Protein AF-A0A9P1HAE4-F1 (afdb_monomer)

Sequence (155 aa):
MTRPRGSSGASEESAAGLAEQELGSMYDYLAKIILLGPSGSGKSCLLHRFVKNEWRVLSSQTIGVEFSSKIIKVGTGARRKRIKLQLWDTAGTERFRSVSRSYYRGAAGAILVYDITSHTSFRAIQPFLNDARALASPSSASFLLATSLTSHQKP

Foldseek 3Di:
DDDDDDDDPPPPVVVVVVVVVVVVVQFDEEAEEEEAFAWPLCLVQVVCCVQVVDRDDDPDFDDAKDWDWDWDWDDDDPPTGTYIYIYIYGGRDPVRVVVCLVSLPPHQEYEYTGEPVDPVRVVRSVVVVVSNCVRHDPPGYDYHYDYDDPDPPDD

pLDDT: mean 74.73, std 16.83, range [31.06, 94.0]

Structure (mmCIF, N/CA/C/O backbone):
data_AF-A0A9P1HAE4-F1
#
_entry.id   AF-A0A9P1HAE4-F1
#
loop_
_atom_site.group_PDB
_atom_site.id
_atom_site.type_symbol
_atom_site.label_atom_id
_atom_site.label_alt_id
_atom_site.label_comp_id
_atom_site.label_asym_id
_atom_site.label_entity_id
_atom_site.label_seq_id
_atom_site.pdbx_PDB_ins_code
_atom_site.Cartn_x
_atom_site.Cartn_y
_atom_site.Cartn_z
_atom_site.occupancy
_atom_site.B_iso_or_equiv
_atom_site.auth_seq_id
_atom_site.auth_comp_id
_atom_site.auth_asym_id
_atom_site.auth_atom_id
_atom_site.pdbx_PDB_model_num
ATOM 1 N N . MET A 1 1 ? 36.288 22.234 42.062 1.00 42.22 1 MET A N 1
ATOM 2 C CA . MET A 1 1 ? 34.890 21.936 42.446 1.00 42.22 1 MET A CA 1
ATOM 3 C C . MET A 1 1 ? 33.959 22.805 41.610 1.00 42.22 1 MET A C 1
ATOM 5 O O . MET A 1 1 ? 33.839 23.989 41.888 1.00 42.22 1 MET A O 1
ATOM 9 N N . THR A 1 2 ? 33.342 22.254 40.566 1.00 39.94 2 THR A N 1
ATOM 10 C CA . THR A 1 2 ? 32.363 22.946 39.708 1.00 39.94 2 THR A CA 1
ATOM 11 C C . THR A 1 2 ? 31.104 22.075 39.613 1.00 39.94 2 THR A C 1
ATOM 13 O O . THR A 1 2 ? 31.190 20.889 39.312 1.00 39.94 2 THR A O 1
ATOM 16 N N . ARG A 1 3 ? 29.945 22.645 39.981 1.00 38.06 3 ARG A N 1
ATOM 17 C CA . ARG A 1 3 ? 28.623 21.979 40.046 1.00 38.06 3 ARG A CA 1
ATOM 18 C C . ARG A 1 3 ? 28.144 21.563 38.646 1.00 38.06 3 ARG A C 1
ATOM 20 O O . ARG A 1 3 ? 28.332 22.351 37.718 1.00 38.06 3 ARG A O 1
ATOM 27 N N . PRO A 1 4 ? 27.436 20.431 38.480 1.00 42.53 4 PRO A N 1
ATOM 28 C CA . PRO A 1 4 ? 26.733 20.165 37.236 1.00 42.53 4 PRO A CA 1
ATOM 29 C C . PRO A 1 4 ? 25.439 20.992 37.186 1.00 42.53 4 PRO A C 1
ATOM 31 O O . PRO A 1 4 ? 24.683 21.061 38.157 1.00 42.53 4 PRO A O 1
ATOM 34 N N . ARG A 1 5 ? 25.192 21.641 36.043 1.00 41.72 5 ARG A N 1
ATOM 35 C CA . ARG A 1 5 ? 23.886 22.203 35.683 1.00 41.72 5 ARG A CA 1
ATOM 36 C C . ARG A 1 5 ? 23.003 21.055 35.196 1.00 41.72 5 ARG A C 1
ATOM 38 O O . ARG A 1 5 ? 23.308 20.449 34.177 1.00 41.72 5 ARG A O 1
ATOM 45 N N . GLY A 1 6 ? 21.923 20.770 35.917 1.00 50.50 6 GLY A N 1
ATOM 46 C CA . GLY A 1 6 ? 20.805 20.004 35.377 1.00 50.50 6 GLY A CA 1
ATOM 47 C C . GLY A 1 6 ? 19.951 20.918 34.502 1.00 50.50 6 GLY A C 1
ATOM 48 O O . GLY A 1 6 ? 19.508 21.965 34.969 1.00 50.50 6 GLY A O 1
ATOM 49 N N . SER A 1 7 ? 19.733 20.539 33.246 1.00 50.59 7 SER A N 1
ATOM 50 C CA . SER A 1 7 ? 18.758 21.180 32.362 1.00 50.59 7 SER A CA 1
ATOM 51 C C . SER A 1 7 ? 17.680 20.167 31.986 1.00 50.59 7 SER A C 1
ATOM 53 O O . SER A 1 7 ? 17.888 19.309 31.135 1.00 50.59 7 SER A O 1
ATOM 55 N N . SER A 1 8 ? 16.563 20.257 32.710 1.00 46.72 8 SER A N 1
ATOM 56 C CA . SER A 1 8 ? 15.182 20.172 32.211 1.00 46.72 8 SER A CA 1
ATOM 57 C C . SER A 1 8 ? 14.944 19.374 30.915 1.00 46.72 8 SER A C 1
ATOM 59 O O . SER A 1 8 ? 14.879 19.959 29.839 1.00 46.72 8 SER A O 1
ATOM 61 N N . GLY A 1 9 ? 14.717 18.063 31.040 1.00 45.91 9 GLY A N 1
ATOM 62 C CA . GLY A 1 9 ? 14.135 17.216 29.982 1.00 45.91 9 GLY A CA 1
ATOM 63 C C . GLY A 1 9 ? 12.611 17.025 30.087 1.00 45.91 9 GLY A C 1
ATOM 64 O O . GLY A 1 9 ? 12.026 16.292 29.304 1.00 45.91 9 GLY A O 1
ATOM 65 N N . ALA A 1 10 ? 11.942 17.669 31.050 1.00 47.81 10 ALA A N 1
ATOM 66 C CA . ALA A 1 10 ? 10.548 17.362 31.403 1.00 47.81 10 ALA A CA 1
ATOM 67 C C . ALA A 1 10 ? 9.478 17.956 30.454 1.00 47.81 10 ALA A C 1
ATOM 69 O O . ALA A 1 10 ? 8.295 17.636 30.570 1.00 47.81 10 ALA A O 1
ATOM 70 N N . SER A 1 11 ? 9.861 18.828 29.518 1.00 47.34 11 SER A N 1
ATOM 71 C CA . SER A 1 11 ? 8.921 19.517 28.619 1.00 47.34 11 SER A CA 1
ATOM 72 C C . SER A 1 11 ? 8.693 18.812 27.277 1.00 47.34 11 SER A C 1
ATOM 74 O O . SER A 1 11 ? 7.665 19.050 26.650 1.00 47.34 11 SER A O 1
ATOM 76 N N . GLU A 1 12 ? 9.596 17.926 26.842 1.00 47.19 12 GLU A N 1
ATOM 77 C CA . GLU A 1 12 ? 9.468 17.217 25.555 1.00 47.19 12 GLU A CA 1
ATOM 78 C C . GLU A 1 12 ? 8.618 15.939 25.665 1.00 47.19 12 GLU A C 1
ATOM 80 O O . GLU A 1 12 ? 7.800 15.670 24.785 1.00 47.19 12 GLU A O 1
ATOM 85 N N . GLU A 1 13 ? 8.700 15.206 26.784 1.00 45.28 13 GLU A N 1
ATOM 86 C CA . GLU A 1 13 ? 7.863 14.014 27.029 1.00 45.28 13 GLU A CA 1
ATOM 87 C C . GLU A 1 13 ? 6.372 14.356 27.190 1.00 45.28 13 GLU A C 1
ATOM 89 O O . GLU A 1 13 ? 5.500 13.597 26.766 1.00 45.28 13 GLU A O 1
ATOM 94 N N . SER A 1 14 ? 6.061 15.538 27.731 1.00 47.41 14 SER A N 1
ATOM 95 C CA . SER A 1 14 ? 4.677 15.980 27.955 1.00 47.41 14 SER A CA 1
ATOM 96 C C . SER A 1 14 ? 3.948 16.331 26.648 1.00 47.41 14 SER A C 1
ATOM 98 O O . SER A 1 14 ? 2.746 16.098 26.523 1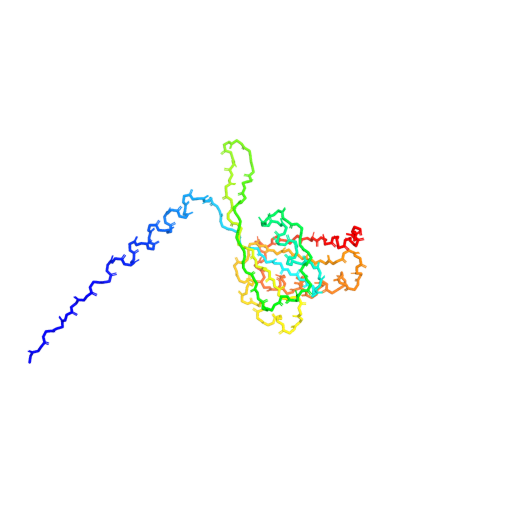.00 47.41 14 SER A O 1
ATOM 100 N N . ALA A 1 15 ? 4.667 16.853 25.648 1.00 51.41 15 ALA A N 1
ATOM 101 C CA . ALA A 1 15 ? 4.103 17.177 24.337 1.00 51.41 15 ALA A CA 1
ATOM 102 C C . ALA A 1 15 ? 3.843 15.919 23.491 1.00 51.41 15 ALA A C 1
ATOM 104 O O . ALA A 1 15 ? 2.832 15.847 22.791 1.00 51.41 15 ALA A O 1
ATOM 105 N N . ALA A 1 16 ? 4.719 14.913 23.595 1.00 51.22 16 ALA A N 1
ATOM 106 C CA . ALA A 1 16 ? 4.529 13.615 22.952 1.00 51.22 16 ALA A CA 1
ATOM 107 C C . ALA A 1 16 ? 3.307 12.879 23.526 1.00 51.22 16 ALA A C 1
ATOM 109 O O . ALA A 1 16 ? 2.471 12.399 22.761 1.00 51.22 16 ALA A O 1
ATOM 110 N N . GLY A 1 17 ? 3.142 12.893 24.856 1.00 46.81 17 GLY A N 1
ATOM 111 C CA . GLY A 1 17 ? 1.975 12.316 25.525 1.00 46.81 17 GLY A CA 1
ATOM 112 C C . GLY A 1 17 ? 0.658 12.979 25.114 1.00 46.81 17 GLY A C 1
ATOM 113 O O . GLY A 1 17 ? -0.304 12.281 24.810 1.00 46.81 17 GLY A O 1
ATOM 114 N N . LEU A 1 18 ? 0.616 14.312 25.012 1.00 54.22 18 LEU A N 1
ATOM 115 C CA . LEU A 1 18 ? -0.577 15.042 24.561 1.00 54.22 18 LEU A CA 1
ATOM 116 C C . LEU A 1 18 ? -0.894 14.795 23.079 1.00 54.22 18 LEU A C 1
ATOM 118 O O . LEU A 1 18 ? -2.055 14.593 22.734 1.00 54.22 18 LEU A O 1
ATOM 122 N N . ALA A 1 19 ? 0.117 14.746 22.207 1.00 55.66 19 ALA A N 1
ATOM 123 C CA . ALA A 1 19 ? -0.074 14.461 20.786 1.00 55.66 19 ALA A CA 1
ATOM 124 C C . ALA A 1 19 ? -0.563 13.024 20.541 1.00 55.66 19 ALA A C 1
ATOM 126 O O . ALA A 1 19 ? -1.418 12.802 19.683 1.00 55.66 19 ALA A O 1
ATOM 127 N N . GLU A 1 20 ? -0.064 12.046 21.302 1.00 53.53 20 GLU A N 1
ATOM 128 C CA . GLU A 1 20 ? -0.537 10.658 21.258 1.00 53.53 20 GLU A CA 1
ATOM 129 C C . GLU A 1 20 ? -1.955 10.513 21.830 1.00 53.53 20 GLU A C 1
ATOM 131 O O . GLU A 1 20 ? -2.778 9.790 21.260 1.00 53.53 20 GLU A O 1
ATOM 136 N N . GLN A 1 21 ? -2.271 11.247 22.901 1.00 52.53 21 GLN A N 1
ATOM 137 C CA . GLN A 1 21 ? -3.585 11.252 23.544 1.00 52.53 21 GLN A CA 1
ATOM 138 C C . GLN A 1 21 ? -4.649 11.960 22.679 1.00 52.53 21 GLN A C 1
ATOM 140 O O . GLN A 1 21 ? -5.774 11.466 22.564 1.00 52.53 21 GLN A O 1
ATOM 145 N N . GLU A 1 22 ? -4.291 13.034 21.963 1.00 56.69 22 GLU A N 1
ATOM 146 C CA . GLU A 1 22 ? -5.138 13.644 20.927 1.00 56.69 22 GLU A CA 1
ATOM 147 C C . GLU A 1 22 ? -5.303 12.727 19.704 1.00 56.69 22 GLU A C 1
ATOM 149 O O . GLU A 1 22 ? -6.420 12.584 19.192 1.00 56.69 22 GLU A O 1
ATOM 154 N N . LEU A 1 23 ? -4.245 12.027 19.265 1.00 56.12 23 LEU A N 1
ATOM 155 C CA . LEU A 1 23 ? -4.331 11.047 18.173 1.00 56.12 23 LEU A CA 1
ATOM 156 C C . LEU A 1 23 ? -5.265 9.881 18.520 1.00 56.12 23 LEU A C 1
ATOM 158 O O . LEU A 1 23 ? -6.031 9.448 17.657 1.00 56.12 23 LEU A O 1
ATOM 162 N N . GLY A 1 24 ? -5.223 9.395 19.765 1.00 56.84 24 GLY A N 1
ATOM 163 C CA . GLY A 1 24 ? -6.098 8.334 20.272 1.00 56.84 24 GLY A CA 1
ATOM 164 C C . GLY A 1 24 ? -7.581 8.721 20.282 1.00 56.84 24 GLY A C 1
ATOM 165 O O . GLY A 1 24 ? -8.450 7.865 20.139 1.00 56.84 24 GLY A O 1
ATOM 166 N N . SER A 1 25 ? -7.892 10.020 20.351 1.00 66.50 25 SER A N 1
ATOM 167 C CA . SER A 1 25 ? -9.266 10.530 20.244 1.00 66.50 25 SER A CA 1
ATOM 168 C C . SER A 1 25 ? -9.782 10.621 18.795 1.00 66.50 25 SER A C 1
ATOM 170 O O . SER A 1 25 ? -10.993 10.734 18.557 1.00 66.50 25 SER A O 1
ATOM 172 N N . MET A 1 26 ? -8.889 10.563 17.800 1.00 79.06 26 MET A N 1
ATOM 173 C CA . MET A 1 26 ? -9.209 10.828 16.394 1.00 79.06 26 MET A CA 1
ATOM 174 C C . MET A 1 26 ? -9.675 9.574 15.633 1.00 79.06 26 MET A C 1
ATOM 176 O O . MET A 1 26 ? -10.451 9.690 14.676 1.00 79.06 26 MET A O 1
ATOM 180 N N . TYR A 1 27 ? -9.248 8.380 16.051 1.00 88.25 27 TYR A N 1
ATOM 181 C CA . TYR A 1 27 ? -9.602 7.107 15.417 1.00 88.25 27 TYR A CA 1
ATOM 182 C C . TYR A 1 27 ? -9.720 5.962 16.433 1.00 88.25 27 TYR A C 1
ATOM 184 O O . TYR A 1 27 ? -9.022 5.937 17.434 1.00 88.25 27 TYR A O 1
ATOM 192 N N . ASP A 1 28 ? -10.607 5.006 16.155 1.00 90.69 28 ASP A N 1
ATOM 193 C CA . ASP A 1 28 ? -10.847 3.817 16.982 1.00 90.69 28 ASP A CA 1
ATOM 194 C C . ASP A 1 28 ? -9.841 2.692 16.687 1.00 90.69 28 ASP A C 1
ATOM 196 O O . ASP A 1 28 ? -9.504 1.905 17.566 1.00 90.69 28 ASP A O 1
ATOM 200 N N . TYR A 1 29 ? -9.385 2.590 15.434 1.00 91.12 29 TYR A N 1
ATOM 201 C CA . TYR A 1 29 ? -8.492 1.524 14.979 1.00 91.12 29 TYR A CA 1
ATOM 202 C C . TYR A 1 29 ? -7.384 2.063 14.081 1.00 91.12 29 TYR A C 1
ATOM 204 O O . TYR A 1 29 ? -7.602 2.982 13.287 1.00 91.12 29 TYR A O 1
ATOM 212 N N . LEU A 1 30 ? -6.215 1.432 14.156 1.00 90.75 30 LEU A N 1
ATOM 213 C CA . LEU A 1 30 ? -5.094 1.646 13.249 1.00 90.75 30 LEU A CA 1
ATOM 214 C C . LEU A 1 30 ? -4.912 0.397 12.386 1.00 90.75 30 LEU A C 1
ATOM 216 O O . LEU A 1 30 ? -4.790 -0.705 12.917 1.00 90.75 30 LEU A O 1
ATOM 220 N N . ALA A 1 31 ? -4.874 0.561 11.065 1.00 90.50 31 ALA A N 1
ATOM 221 C CA . ALA A 1 31 ? -4.628 -0.544 10.144 1.00 90.50 31 ALA A CA 1
ATOM 222 C C . ALA A 1 31 ? -3.510 -0.192 9.163 1.00 90.50 31 ALA A C 1
ATOM 224 O O . ALA A 1 31 ? -3.609 0.765 8.392 1.00 90.50 31 ALA A O 1
ATOM 225 N N . LYS A 1 32 ? -2.447 -0.996 9.179 1.00 90.19 32 LYS A N 1
ATOM 226 C CA . LYS A 1 32 ? -1.333 -0.904 8.237 1.00 90.19 32 LYS A CA 1
ATOM 227 C C . LYS A 1 32 ? -1.622 -1.745 6.997 1.00 90.19 32 LYS A C 1
ATOM 229 O O . LYS A 1 32 ? -1.773 -2.959 7.108 1.00 90.19 32 LYS A O 1
ATOM 234 N N . ILE A 1 33 ? -1.670 -1.106 5.835 1.00 90.19 33 ILE A N 1
ATOM 235 C CA . ILE A 1 33 ? -1.951 -1.717 4.535 1.00 90.19 33 ILE A CA 1
ATOM 236 C C . ILE A 1 33 ? -0.781 -1.453 3.590 1.00 90.19 33 ILE A C 1
ATOM 238 O O . ILE A 1 33 ? -0.279 -0.332 3.511 1.00 90.19 33 ILE A O 1
ATOM 242 N N . ILE A 1 34 ? -0.363 -2.478 2.854 1.00 89.25 34 ILE A N 1
ATOM 243 C CA . ILE A 1 34 ? 0.749 -2.388 1.899 1.00 89.25 34 ILE A CA 1
ATOM 244 C C . ILE A 1 34 ? 0.229 -2.620 0.489 1.00 89.25 34 ILE A C 1
ATOM 246 O O . ILE A 1 34 ? -0.549 -3.545 0.266 1.00 89.25 34 ILE A O 1
ATOM 250 N N . LEU A 1 35 ? 0.669 -1.806 -0.465 1.00 89.44 35 LEU A N 1
ATOM 251 C CA . LEU A 1 35 ? 0.389 -1.998 -1.881 1.00 89.44 35 LEU A CA 1
ATOM 252 C C . LEU A 1 35 ? 1.556 -2.745 -2.522 1.00 89.44 35 LEU A C 1
ATOM 254 O O . LEU A 1 35 ? 2.705 -2.319 -2.420 1.00 89.44 35 LEU A O 1
ATOM 258 N N . LEU A 1 36 ? 1.253 -3.848 -3.200 1.00 88.25 36 LEU A N 1
ATOM 259 C CA . LEU A 1 36 ? 2.216 -4.760 -3.809 1.00 88.25 36 LEU A CA 1
ATOM 260 C C . LEU A 1 36 ? 1.863 -5.011 -5.269 1.00 88.25 36 LEU A C 1
ATOM 262 O O . LEU A 1 36 ? 0.696 -5.017 -5.645 1.00 88.25 36 LEU A O 1
ATOM 266 N N . GLY A 1 37 ? 2.873 -5.254 -6.095 1.00 88.62 37 GLY A N 1
ATOM 267 C CA . GLY A 1 37 ? 2.683 -5.619 -7.494 1.00 88.62 37 GLY A CA 1
ATOM 268 C C . GLY A 1 37 ? 3.732 -5.012 -8.421 1.00 88.62 37 GLY A C 1
ATOM 269 O O . GLY A 1 37 ? 4.509 -4.149 -7.996 1.00 88.62 37 GLY A O 1
ATOM 270 N N . PRO A 1 38 ? 3.750 -5.433 -9.695 1.00 88.00 38 PRO A N 1
ATOM 271 C CA . PRO A 1 38 ? 4.791 -5.071 -10.656 1.00 88.00 38 PRO A CA 1
ATOM 272 C C . PRO A 1 38 ? 4.962 -3.561 -10.852 1.00 88.00 38 PRO A C 1
ATOM 274 O O . PRO A 1 38 ? 4.053 -2.770 -10.593 1.00 88.00 38 PRO A O 1
ATOM 277 N N . SER A 1 39 ? 6.132 -3.131 -11.323 1.00 86.50 39 SER A N 1
ATOM 278 C CA . SER A 1 39 ? 6.339 -1.733 -11.718 1.00 86.50 39 SER A CA 1
ATOM 279 C C . SER A 1 39 ? 5.354 -1.346 -12.825 1.00 86.50 39 SER A C 1
ATOM 281 O O . SER A 1 39 ? 5.016 -2.171 -1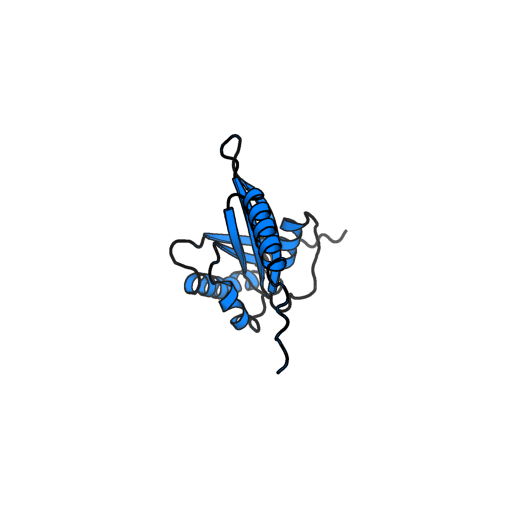3.670 1.00 86.50 39 SER A O 1
ATOM 283 N N . GLY A 1 40 ? 4.848 -0.114 -12.786 1.00 84.62 40 GLY A N 1
ATOM 284 C CA . GLY A 1 40 ? 3.860 0.365 -13.756 1.00 84.62 40 GLY A CA 1
ATOM 285 C C . GLY A 1 40 ? 2.431 -0.162 -13.570 1.00 84.62 40 GLY A C 1
ATOM 286 O O . GLY A 1 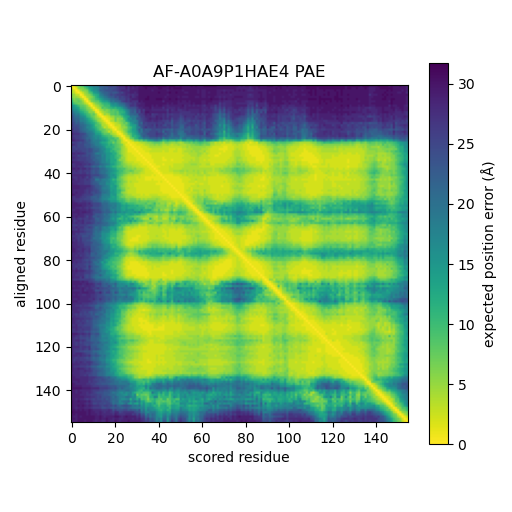40 ? 1.552 0.271 -14.298 1.00 84.62 40 GLY A O 1
ATOM 287 N N . SER A 1 41 ? 2.145 -1.014 -12.574 1.00 87.00 41 SER A N 1
ATOM 288 C CA . SER A 1 41 ? 0.781 -1.534 -12.353 1.00 87.00 41 SER A CA 1
ATOM 289 C C . SER A 1 41 ? -0.241 -0.517 -11.825 1.00 87.00 41 SER A C 1
ATOM 291 O O . SER A 1 41 ? -1.405 -0.859 -11.649 1.00 87.00 41 SER A O 1
ATOM 293 N N . GLY A 1 42 ? 0.182 0.717 -11.529 1.00 87.38 42 GLY A N 1
ATOM 294 C CA . GLY A 1 42 ? -0.706 1.792 -11.077 1.00 87.38 42 GLY A CA 1
ATOM 295 C C . GLY A 1 42 ? -0.921 1.890 -9.562 1.00 87.38 42 GLY A C 1
ATOM 296 O O . GLY A 1 42 ? -1.822 2.606 -9.137 1.00 87.38 42 GLY A O 1
ATOM 297 N N . LYS A 1 43 ? -0.097 1.232 -8.729 1.00 88.94 43 LYS A N 1
ATOM 298 C CA . LYS A 1 43 ? -0.165 1.314 -7.249 1.00 88.94 43 LYS A CA 1
ATOM 299 C C . LYS A 1 43 ? -0.198 2.755 -6.727 1.00 88.94 43 LYS A C 1
ATOM 301 O O . LYS A 1 43 ? -1.123 3.125 -6.008 1.00 88.94 43 LYS A O 1
ATOM 306 N N . SER A 1 44 ? 0.757 3.580 -7.150 1.00 89.12 44 SER A N 1
ATOM 307 C CA . SER A 1 44 ? 0.876 4.980 -6.729 1.00 89.12 44 SER A CA 1
ATOM 308 C C . SER A 1 44 ? -0.307 5.818 -7.207 1.00 89.12 44 SER A C 1
ATOM 310 O O . SER A 1 44 ? -0.848 6.617 -6.449 1.00 89.12 44 SER A O 1
ATOM 312 N N . CYS A 1 45 ? -0.779 5.592 -8.439 1.00 87.75 45 CYS A N 1
ATOM 313 C CA . CYS A 1 45 ? -1.968 6.258 -8.978 1.00 87.75 45 CYS A CA 1
ATOM 314 C C . CYS A 1 45 ? -3.225 5.893 -8.174 1.00 87.75 45 CYS A C 1
ATOM 316 O O . CYS A 1 45 ? -4.005 6.774 -7.807 1.00 87.75 45 CYS A O 1
ATOM 318 N N . LEU A 1 46 ? -3.396 4.606 -7.852 1.00 87.31 46 LEU A N 1
ATOM 319 C CA . LEU A 1 46 ? -4.495 4.102 -7.032 1.00 87.31 46 LEU A CA 1
ATOM 320 C C . LEU A 1 46 ? -4.458 4.714 -5.628 1.00 87.31 46 LEU A C 1
ATOM 322 O O . LEU A 1 46 ? -5.480 5.201 -5.142 1.00 87.31 46 LEU A O 1
ATOM 326 N N . LEU A 1 47 ? -3.282 4.734 -4.995 1.00 89.56 47 LEU A N 1
ATOM 327 C CA . LEU A 1 47 ? -3.096 5.331 -3.677 1.00 89.56 47 LEU A CA 1
ATOM 328 C C . LEU A 1 47 ? -3.400 6.831 -3.699 1.00 89.56 47 LEU A C 1
ATOM 330 O O . LEU A 1 47 ? -4.166 7.320 -2.868 1.00 89.56 47 LEU A O 1
ATOM 334 N N . HIS A 1 48 ? -2.852 7.555 -4.673 1.00 88.50 48 HIS A N 1
ATOM 335 C CA . HIS A 1 48 ? -3.077 8.985 -4.833 1.00 88.50 48 HIS A CA 1
ATOM 336 C C . HIS A 1 48 ? -4.564 9.299 -5.020 1.00 88.50 48 HIS A C 1
ATOM 338 O O . HIS A 1 48 ? -5.100 10.192 -4.358 1.00 88.50 48 HIS A O 1
ATOM 344 N N . ARG A 1 49 ? -5.256 8.528 -5.869 1.00 88.31 49 ARG A N 1
ATOM 345 C CA . ARG A 1 49 ? -6.700 8.657 -6.078 1.00 88.31 49 ARG A CA 1
ATOM 346 C C . ARG A 1 49 ? -7.469 8.385 -4.794 1.00 88.31 49 ARG A C 1
ATOM 348 O O . ARG A 1 49 ? -8.354 9.163 -4.448 1.00 88.31 49 ARG A O 1
ATOM 355 N N . PHE A 1 50 ? -7.120 7.326 -4.070 1.00 89.06 50 PHE A N 1
ATOM 356 C CA . PHE A 1 50 ? -7.768 7.004 -2.806 1.00 89.06 50 PHE A CA 1
ATOM 357 C C . PHE A 1 50 ? -7.577 8.111 -1.769 1.00 89.06 50 PHE A C 1
ATOM 359 O O . PHE A 1 50 ? -8.531 8.461 -1.078 1.00 89.06 50 PHE A O 1
ATOM 366 N N . VAL A 1 51 ? -6.377 8.684 -1.655 1.00 88.62 51 VAL A N 1
ATOM 367 C CA . VAL A 1 51 ? -6.063 9.690 -0.635 1.00 88.62 51 VAL A CA 1
ATOM 368 C C . VAL A 1 51 ? -6.644 11.053 -1.004 1.00 88.62 51 VAL A C 1
ATOM 370 O O . VAL A 1 51 ? -7.456 11.578 -0.238 1.00 88.62 51 VAL A O 1
ATOM 373 N N . LYS A 1 52 ? -6.291 11.585 -2.182 1.00 85.81 52 LYS A N 1
ATOM 374 C CA . LYS A 1 52 ? -6.587 12.966 -2.603 1.00 85.81 52 LYS A CA 1
ATOM 375 C C . LYS A 1 52 ? -7.861 13.127 -3.426 1.00 85.81 52 LYS A C 1
ATOM 377 O O . LYS A 1 52 ? -8.264 14.248 -3.693 1.00 85.81 52 LYS A O 1
ATOM 382 N N . ASN A 1 53 ? -8.501 12.030 -3.833 1.00 84.44 53 ASN A N 1
ATOM 383 C CA . ASN A 1 53 ? -9.653 12.052 -4.738 1.00 84.44 53 ASN A CA 1
ATOM 384 C C . ASN A 1 53 ? -9.363 12.744 -6.089 1.00 84.44 53 ASN A C 1
ATOM 386 O O . ASN A 1 53 ? -10.261 13.261 -6.745 1.00 84.44 53 ASN A O 1
ATOM 390 N N . GLU A 1 54 ? -8.108 12.701 -6.545 1.00 81.31 54 GLU A N 1
ATOM 391 C CA . GLU A 1 54 ? -7.640 13.270 -7.815 1.00 81.31 54 GLU A CA 1
ATOM 392 C C . GLU A 1 54 ? -7.142 12.163 -8.741 1.00 81.31 54 GLU A C 1
ATOM 394 O O . GLU A 1 54 ? -6.458 11.238 -8.295 1.00 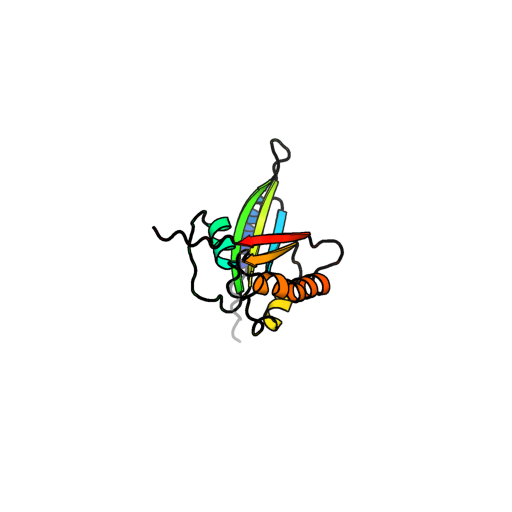81.31 54 GLU A O 1
ATOM 399 N N . TRP A 1 55 ? -7.457 12.268 -10.033 1.00 72.12 55 TRP A N 1
ATOM 400 C CA . TRP A 1 55 ? -6.838 11.418 -11.044 1.00 72.12 55 TRP A CA 1
ATOM 401 C C . TRP A 1 55 ? -5.498 12.027 -11.452 1.00 72.12 55 TRP A C 1
ATOM 403 O O . TRP A 1 55 ? 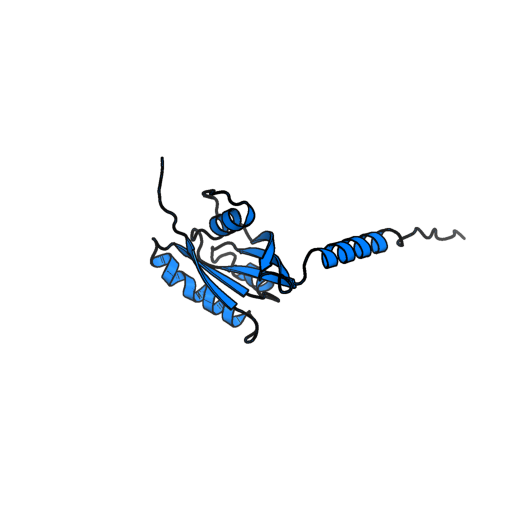-5.454 13.133 -11.987 1.00 72.12 55 TRP A O 1
ATOM 413 N N . ARG A 1 56 ? -4.399 11.319 -11.186 1.00 72.88 56 ARG A N 1
ATOM 414 C CA . ARG A 1 56 ? -3.070 11.699 -11.670 1.00 72.88 56 ARG A CA 1
ATOM 415 C C . ARG A 1 56 ? -2.397 10.493 -12.291 1.00 72.88 56 ARG A C 1
ATOM 417 O O . ARG A 1 56 ? -2.297 9.445 -11.660 1.00 72.88 56 ARG A O 1
ATOM 424 N N . VAL A 1 57 ? -1.916 10.673 -13.515 1.00 71.38 57 VAL A N 1
ATOM 425 C CA . VAL A 1 57 ? -1.040 9.706 -14.171 1.00 71.38 57 VAL A CA 1
ATOM 426 C C . VAL A 1 57 ? 0.376 9.997 -13.693 1.00 71.38 57 VAL A C 1
ATOM 428 O O . VAL A 1 57 ? 1.024 10.928 -14.164 1.00 71.38 57 VAL A O 1
ATOM 431 N N . LEU A 1 58 ? 0.831 9.236 -12.700 1.00 72.44 58 LEU A N 1
ATOM 432 C CA . LEU A 1 58 ? 2.214 9.285 -12.242 1.00 72.44 58 LEU A CA 1
ATOM 433 C C . LEU A 1 58 ? 3.048 8.418 -13.192 1.00 72.44 58 LEU A C 1
ATOM 435 O O . LEU A 1 58 ? 2.904 7.199 -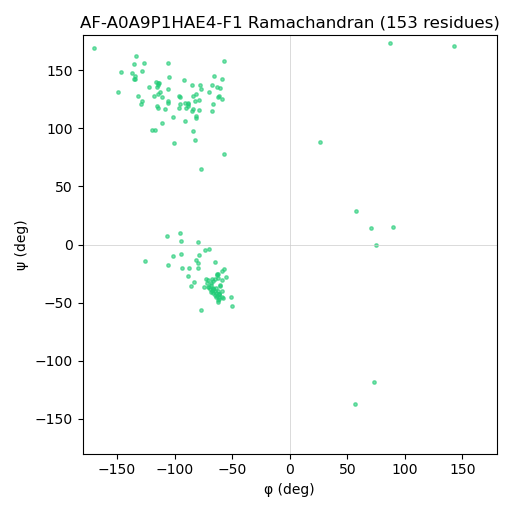13.215 1.00 72.44 58 LEU A O 1
ATOM 439 N N . SER A 1 59 ? 3.872 9.058 -14.023 1.00 65.88 59 SER A N 1
ATOM 440 C CA . SER A 1 59 ? 4.716 8.381 -15.019 1.00 65.88 59 SER A CA 1
ATOM 441 C C . SER A 1 59 ? 6.076 7.950 -14.463 1.00 65.88 59 SER A C 1
ATOM 443 O O . SER A 1 59 ? 6.724 7.064 -15.018 1.00 65.88 59 SER A O 1
ATOM 445 N N . SER A 1 60 ? 6.514 8.556 -13.359 1.00 77.81 60 SER A N 1
ATOM 446 C CA . SER A 1 60 ? 7.750 8.201 -12.666 1.00 77.81 60 SER A CA 1
ATOM 447 C C . SER A 1 60 ? 7.576 6.934 -11.831 1.00 77.81 60 SER A C 1
ATOM 449 O O . SER A 1 60 ? 6.595 6.793 -11.102 1.00 77.81 60 SER A O 1
ATOM 451 N N . GLN A 1 61 ? 8.560 6.037 -11.880 1.00 78.44 61 GLN A N 1
ATOM 452 C CA . GLN A 1 61 ? 8.602 4.871 -10.996 1.00 78.44 61 GLN A CA 1
ATOM 453 C C . GLN A 1 61 ? 8.835 5.315 -9.547 1.00 78.44 61 GLN A C 1
ATOM 455 O O . GLN A 1 61 ? 9.701 6.151 -9.289 1.00 78.44 61 GLN A O 1
ATOM 460 N N . THR A 1 62 ? 8.107 4.722 -8.602 1.00 78.06 62 THR A N 1
ATOM 461 C CA . THR A 1 62 ? 8.376 4.902 -7.171 1.00 78.06 62 THR A CA 1
ATOM 462 C C . THR A 1 62 ? 9.773 4.388 -6.847 1.00 78.06 62 THR A C 1
ATOM 464 O O . THR A 1 62 ? 10.111 3.245 -7.168 1.00 78.06 62 THR A O 1
ATOM 467 N N . ILE A 1 63 ? 10.583 5.220 -6.197 1.00 77.75 63 ILE A N 1
ATOM 468 C CA . ILE A 1 63 ? 11.891 4.831 -5.671 1.00 77.75 63 ILE A CA 1
ATOM 469 C C . ILE A 1 63 ? 11.702 4.484 -4.194 1.00 77.75 63 ILE A C 1
ATOM 471 O O . ILE A 1 63 ? 11.310 5.333 -3.400 1.00 77.75 63 ILE A O 1
ATOM 475 N N . GLY A 1 64 ? 11.974 3.233 -3.820 1.00 77.00 64 GLY A N 1
ATOM 476 C CA . GLY A 1 64 ? 11.814 2.775 -2.439 1.00 77.00 64 GLY A CA 1
ATOM 477 C C . GLY A 1 64 ? 10.348 2.601 -2.022 1.00 77.00 64 GLY A C 1
ATOM 478 O O . GLY A 1 64 ? 9.653 1.741 -2.566 1.00 77.00 64 GLY A O 1
ATOM 479 N N . VAL A 1 65 ? 9.907 3.364 -1.019 1.00 83.38 65 VAL A N 1
ATOM 480 C CA . VAL A 1 65 ? 8.558 3.289 -0.437 1.00 83.38 65 VAL A CA 1
ATOM 481 C C . VAL A 1 65 ? 7.997 4.696 -0.239 1.00 83.38 65 VAL A C 1
ATOM 483 O O . VAL A 1 65 ? 8.721 5.592 0.193 1.00 83.38 65 VAL A O 1
ATOM 486 N N . GLU A 1 66 ? 6.702 4.871 -0.480 1.00 86.62 66 GLU A N 1
ATOM 487 C CA . GLU A 1 66 ? 5.968 6.088 -0.135 1.00 86.62 66 GLU A CA 1
ATOM 488 C C . GLU A 1 66 ? 4.924 5.782 0.945 1.00 86.62 66 GLU A C 1
ATOM 490 O O . GLU A 1 66 ? 4.232 4.761 0.908 1.00 86.62 66 GLU A O 1
ATOM 495 N N . PHE A 1 67 ? 4.821 6.671 1.934 1.00 89.62 67 PHE A N 1
ATOM 496 C CA . PHE A 1 67 ? 3.855 6.563 3.021 1.00 89.62 67 PHE A CA 1
ATOM 497 C C . PHE A 1 67 ? 2.723 7.573 2.841 1.00 89.62 67 PHE A C 1
ATOM 499 O O . PHE A 1 67 ? 2.950 8.760 2.619 1.00 89.62 67 PHE A O 1
ATOM 506 N N . SER A 1 68 ? 1.490 7.109 3.013 1.00 90.94 68 SER A N 1
ATOM 507 C CA . SER A 1 68 ? 0.299 7.951 3.098 1.00 90.94 68 SER A CA 1
ATOM 508 C C . SER A 1 68 ? -0.594 7.504 4.247 1.00 90.94 68 SER A C 1
ATOM 510 O O . SER A 1 68 ? -0.596 6.339 4.639 1.00 90.94 68 SER A O 1
ATOM 512 N N . SER A 1 69 ? -1.411 8.414 4.780 1.00 92.69 69 SER A N 1
ATOM 513 C CA . SER A 1 69 ? -2.421 8.049 5.774 1.00 92.69 69 SER A CA 1
ATOM 514 C C . SER A 1 69 ? -3.771 8.679 5.479 1.00 92.69 69 SER A C 1
ATOM 516 O O . SER A 1 69 ? -3.854 9.794 4.964 1.00 92.69 69 SER A O 1
ATOM 518 N N . LYS A 1 70 ? -4.840 7.944 5.786 1.00 92.56 70 LYS A N 1
ATOM 519 C CA . LYS A 1 70 ? -6.214 8.417 5.614 1.00 92.56 70 LYS A CA 1
ATOM 520 C C . LYS A 1 70 ? -7.116 7.797 6.665 1.00 92.56 70 LYS A C 1
ATOM 522 O O . LYS A 1 70 ? -7.110 6.584 6.852 1.00 92.56 70 LYS A O 1
ATOM 527 N N . ILE A 1 71 ? -7.912 8.627 7.332 1.00 93.19 71 ILE A N 1
ATOM 528 C CA . ILE A 1 71 ? -8.948 8.142 8.244 1.00 93.19 71 ILE A CA 1
ATOM 529 C C . ILE A 1 71 ? -10.223 7.905 7.447 1.00 93.19 71 ILE A C 1
ATOM 531 O O . ILE A 1 71 ? -10.766 8.822 6.830 1.00 93.19 71 ILE A O 1
ATOM 535 N N . ILE A 1 72 ? -10.700 6.666 7.478 1.00 92.50 72 ILE A N 1
ATOM 536 C CA . ILE A 1 72 ? -11.990 6.274 6.920 1.00 92.50 72 ILE A CA 1
ATOM 537 C C . ILE A 1 72 ? -12.989 6.024 8.044 1.00 92.50 72 ILE A C 1
ATOM 539 O O . ILE A 1 72 ? -12.619 5.733 9.180 1.00 92.50 72 ILE A O 1
ATOM 543 N N . LYS A 1 73 ? -14.277 6.144 7.729 1.00 92.12 73 LYS A N 1
ATOM 544 C CA . LYS A 1 73 ? -15.365 5.857 8.665 1.00 92.12 73 LYS A CA 1
ATOM 545 C C . LYS A 1 73 ? -16.133 4.650 8.133 1.00 92.12 73 LYS A C 1
ATOM 547 O O . LYS A 1 73 ? -16.686 4.738 7.043 1.00 92.12 73 LYS A O 1
ATOM 552 N N . VAL A 1 74 ? -16.146 3.553 8.883 1.00 90.56 74 VAL A N 1
ATOM 553 C CA . VAL A 1 74 ? -16.780 2.280 8.503 1.00 90.56 74 VAL A CA 1
ATOM 554 C C . VAL A 1 74 ? -17.960 2.004 9.436 1.00 90.56 74 VAL A C 1
ATOM 556 O O . VAL A 1 74 ? -17.870 2.252 10.636 1.00 90.56 74 VAL A O 1
ATOM 559 N N . GLY A 1 75 ? -19.071 1.508 8.888 1.00 90.19 75 GLY A N 1
ATOM 560 C CA . GLY A 1 75 ? -20.321 1.280 9.623 1.00 90.19 75 GLY A CA 1
ATOM 561 C C . GLY A 1 75 ? -21.242 2.506 9.679 1.00 90.19 75 GLY A C 1
ATOM 562 O O . GLY A 1 75 ? -20.888 3.604 9.244 1.00 90.19 75 GLY A O 1
ATOM 563 N N . THR A 1 76 ? -22.446 2.310 10.218 1.00 88.75 76 THR A N 1
ATOM 564 C CA . THR A 1 76 ? -23.510 3.324 10.304 1.00 88.75 76 THR A CA 1
ATOM 565 C C . THR A 1 76 ? -24.018 3.487 11.742 1.00 88.75 76 THR A C 1
ATOM 567 O O . THR A 1 76 ? -23.871 2.594 12.581 1.00 88.75 76 THR A O 1
ATOM 570 N N . GLY A 1 77 ? -24.590 4.659 12.048 1.00 85.88 77 GLY A N 1
ATOM 571 C CA . GLY A 1 77 ? -25.170 4.967 13.361 1.00 85.88 77 GLY A CA 1
ATOM 572 C C . GLY A 1 77 ? -24.183 4.809 14.526 1.00 85.88 77 GLY A C 1
ATOM 573 O O . GLY A 1 77 ? -23.015 5.182 14.418 1.00 85.88 77 GLY A O 1
ATOM 574 N N . ALA A 1 78 ? -24.648 4.218 15.630 1.00 83.69 78 ALA A N 1
ATOM 575 C CA . ALA A 1 78 ? -23.858 3.987 16.844 1.00 83.69 78 ALA A CA 1
ATOM 576 C C . ALA A 1 78 ? -22.680 3.005 16.661 1.00 83.69 78 ALA A C 1
ATOM 578 O O . ALA A 1 78 ? -21.783 2.956 17.498 1.00 83.69 78 ALA A O 1
ATOM 579 N N . ARG A 1 79 ? -22.650 2.228 15.566 1.00 85.44 79 ARG A N 1
ATOM 580 C CA . ARG A 1 79 ? -21.548 1.300 15.241 1.00 85.44 79 ARG A CA 1
ATOM 581 C C . ARG A 1 79 ? -20.513 1.905 14.288 1.00 85.44 79 ARG A C 1
ATOM 583 O O . ARG A 1 79 ? -19.657 1.181 13.786 1.00 85.44 79 ARG A O 1
ATOM 590 N N . ARG A 1 80 ? -20.576 3.212 14.013 1.00 89.50 80 ARG A N 1
ATOM 591 C CA . ARG A 1 80 ? -19.596 3.895 13.164 1.00 89.50 80 ARG A CA 1
ATOM 592 C C . ARG A 1 80 ? -18.226 3.903 13.843 1.00 89.50 80 ARG A C 1
ATOM 594 O O . ARG A 1 80 ? -18.074 4.460 14.924 1.00 89.50 80 ARG A O 1
ATOM 601 N N . LYS A 1 81 ? -17.228 3.328 13.177 1.00 92.56 81 LYS A N 1
ATOM 602 C CA . LYS A 1 81 ? -15.834 3.282 13.626 1.00 92.56 81 LYS A CA 1
ATOM 603 C C . LYS A 1 81 ? -14.945 4.089 12.697 1.00 92.56 81 LYS A C 1
ATOM 605 O O . LYS A 1 81 ? -15.113 4.063 11.477 1.00 92.56 81 LYS A O 1
ATOM 610 N N . ARG A 1 82 ? -14.005 4.831 13.269 1.00 93.31 82 ARG A N 1
ATOM 611 C CA . ARG A 1 82 ? -12.974 5.585 12.555 1.00 93.31 82 ARG A CA 1
ATOM 612 C C . ARG A 1 82 ? -11.722 4.726 12.491 1.00 93.31 82 ARG A C 1
ATOM 614 O O . ARG A 1 82 ? -11.185 4.341 13.522 1.00 93.31 82 ARG A O 1
ATOM 621 N N . ILE A 1 83 ? -11.254 4.428 11.289 1.00 93.31 83 ILE A N 1
ATOM 622 C CA . ILE A 1 83 ? -10.056 3.619 11.076 1.00 93.31 83 ILE A CA 1
ATOM 623 C C . ILE A 1 83 ? -9.014 4.501 10.407 1.00 93.31 83 ILE A C 1
ATOM 625 O O . ILE A 1 83 ? -9.246 5.000 9.304 1.00 93.31 83 ILE A O 1
ATOM 629 N N . LYS A 1 84 ? -7.865 4.691 11.055 1.00 94.00 84 LYS A N 1
ATOM 630 C CA . LYS A 1 84 ? -6.693 5.308 10.436 1.00 94.00 84 LYS A CA 1
ATOM 631 C C . LYS A 1 84 ? -5.968 4.250 9.618 1.00 94.00 84 LYS A C 1
ATOM 633 O O . LYS A 1 84 ? -5.387 3.315 10.164 1.00 94.00 84 LYS A O 1
ATOM 638 N N . LEU A 1 85 ? -6.009 4.398 8.300 1.00 93.25 85 LEU A N 1
ATOM 639 C CA . LEU A 1 85 ? -5.228 3.578 7.388 1.00 93.25 85 LEU A CA 1
ATOM 640 C C . LEU A 1 85 ? -3.828 4.170 7.253 1.00 93.25 85 LEU A C 1
ATOM 642 O O . LEU A 1 85 ? -3.683 5.354 6.948 1.00 93.25 85 LEU A O 1
ATOM 646 N N . GLN A 1 86 ? -2.817 3.336 7.460 1.00 93.50 86 GLN A N 1
ATOM 647 C CA . GLN A 1 86 ? -1.425 3.593 7.104 1.00 93.50 86 GLN A CA 1
ATOM 648 C C . GLN A 1 86 ? -1.129 2.843 5.812 1.00 93.50 86 GLN A C 1
ATOM 650 O O . GLN A 1 86 ? -1.100 1.616 5.808 1.00 93.50 86 GLN A O 1
ATOM 655 N N . LEU A 1 87 ? -0.956 3.575 4.723 1.00 91.81 87 LEU A N 1
ATOM 656 C CA . LEU A 1 87 ? -0.850 3.047 3.371 1.00 91.81 87 LEU A CA 1
ATOM 657 C C . LEU A 1 87 ? 0.607 3.138 2.921 1.00 91.81 87 LEU A C 1
ATOM 659 O O . LEU A 1 87 ? 1.181 4.226 2.906 1.00 91.81 87 LEU A O 1
ATOM 663 N N . TRP A 1 88 ? 1.185 1.997 2.565 1.00 90.50 88 TRP A N 1
ATOM 664 C CA . TRP A 1 88 ? 2.572 1.882 2.125 1.00 90.50 88 TRP A CA 1
ATOM 665 C C . TRP A 1 88 ? 2.603 1.525 0.641 1.00 90.50 88 TRP A C 1
ATOM 667 O O . TRP A 1 88 ? 2.320 0.381 0.282 1.00 90.50 88 TRP A O 1
ATOM 677 N N . ASP A 1 89 ? 2.916 2.491 -0.221 1.00 89.31 89 ASP A N 1
ATOM 678 C CA . ASP A 1 89 ? 3.165 2.240 -1.641 1.00 89.31 89 ASP A CA 1
ATOM 679 C C . ASP A 1 89 ? 4.602 1.770 -1.842 1.00 89.31 89 ASP A C 1
ATOM 681 O O . ASP A 1 89 ? 5.546 2.440 -1.432 1.00 89.31 89 ASP A O 1
ATOM 685 N N . THR A 1 90 ? 4.768 0.601 -2.454 1.00 84.94 90 THR A N 1
ATOM 686 C CA . THR A 1 90 ? 6.081 -0.014 -2.661 1.00 84.94 90 THR A CA 1
ATOM 687 C C . THR A 1 90 ? 6.523 0.123 -4.109 1.00 84.94 90 THR A C 1
ATOM 689 O O . THR A 1 90 ? 5.724 0.010 -5.043 1.00 84.94 90 THR A O 1
ATOM 692 N N . ALA A 1 91 ? 7.823 0.311 -4.325 1.00 81.25 91 ALA A N 1
ATOM 693 C CA . ALA A 1 91 ? 8.390 0.209 -5.657 1.00 81.25 91 ALA A CA 1
ATOM 694 C C . ALA A 1 91 ? 8.137 -1.190 -6.240 1.00 81.25 91 ALA A C 1
ATOM 696 O O . ALA A 1 91 ? 8.509 -2.212 -5.667 1.00 81.25 91 ALA A O 1
ATOM 697 N N . GLY A 1 92 ? 7.527 -1.236 -7.426 1.00 67.38 92 GLY A N 1
ATOM 698 C CA . GLY A 1 92 ? 7.192 -2.497 -8.093 1.00 67.38 92 GLY A CA 1
ATOM 699 C C . GLY A 1 92 ? 8.363 -3.168 -8.815 1.00 67.38 92 GLY A C 1
ATOM 700 O O . GLY A 1 92 ? 8.162 -4.181 -9.485 1.00 67.38 92 GLY A O 1
ATOM 701 N N . THR A 1 93 ? 9.570 -2.601 -8.744 1.00 69.25 93 THR A N 1
ATOM 702 C CA . THR A 1 93 ? 10.760 -3.205 -9.351 1.00 69.25 93 THR A CA 1
ATOM 703 C C . THR A 1 93 ? 11.373 -4.224 -8.403 1.00 69.25 93 THR A C 1
ATOM 705 O O . THR A 1 93 ? 11.580 -3.946 -7.222 1.00 69.25 93 THR A O 1
ATOM 708 N N . GLU A 1 94 ? 11.772 -5.366 -8.946 1.00 61.72 94 GLU A N 1
ATOM 709 C CA . GLU A 1 94 ? 12.420 -6.449 -8.201 1.00 61.72 94 GLU A CA 1
ATOM 710 C C . GLU A 1 94 ? 13.676 -6.027 -7.423 1.00 61.72 94 GLU A C 1
ATOM 712 O O . GLU A 1 94 ? 13.932 -6.571 -6.351 1.00 61.72 94 GLU A O 1
ATOM 717 N N . ARG A 1 95 ? 14.395 -4.993 -7.884 1.00 61.22 95 ARG A N 1
ATOM 718 C CA . ARG A 1 95 ? 15.566 -4.425 -7.192 1.00 61.22 95 ARG A CA 1
ATOM 719 C C . ARG A 1 95 ? 15.268 -3.908 -5.777 1.00 61.22 95 ARG A C 1
ATOM 721 O O . ARG A 1 95 ? 16.174 -3.873 -4.955 1.00 61.22 95 ARG A O 1
ATOM 728 N N . PHE A 1 96 ? 14.013 -3.570 -5.466 1.00 61.44 96 PHE A N 1
ATOM 729 C CA . PHE A 1 96 ? 13.595 -3.078 -4.145 1.00 61.44 96 PHE A CA 1
ATOM 730 C C . PHE A 1 96 ? 12.801 -4.114 -3.323 1.00 61.44 96 PHE A C 1
ATOM 732 O O . PHE A 1 96 ? 12.330 -3.808 -2.222 1.00 61.44 96 PHE A O 1
ATOM 739 N N . ARG A 1 97 ? 12.687 -5.371 -3.791 1.00 63.25 97 ARG A N 1
ATOM 740 C CA . ARG A 1 97 ? 12.008 -6.445 -3.034 1.00 63.25 97 ARG A CA 1
ATOM 741 C C . ARG A 1 97 ? 12.664 -6.738 -1.682 1.00 63.25 97 ARG A C 1
ATOM 743 O O . ARG A 1 97 ? 11.961 -7.047 -0.726 1.00 63.25 97 ARG A O 1
ATOM 750 N N . SER A 1 98 ? 13.988 -6.634 -1.570 1.00 58.12 98 SER A N 1
ATOM 751 C CA . SER A 1 98 ? 14.708 -6.863 -0.305 1.00 58.12 98 SER A CA 1
ATOM 752 C C . SER A 1 98 ? 14.372 -5.801 0.748 1.00 58.12 98 SER A C 1
ATOM 754 O O . SER A 1 98 ? 14.093 -6.145 1.895 1.00 58.12 98 SER A O 1
ATOM 756 N N . VAL A 1 99 ? 14.291 -4.534 0.327 1.00 58.59 99 VAL A N 1
ATOM 757 C CA . VAL A 1 99 ? 13.843 -3.391 1.146 1.00 58.59 99 VAL A CA 1
ATOM 758 C C . VAL A 1 99 ? 12.380 -3.565 1.569 1.00 58.59 99 VAL A C 1
ATOM 760 O O . VAL A 1 99 ? 11.977 -3.107 2.632 1.00 58.59 99 VAL A O 1
ATOM 763 N N . SER A 1 100 ? 11.593 -4.312 0.787 1.00 64.12 100 SER A N 1
ATOM 764 C CA . SER A 1 100 ? 10.173 -4.533 1.054 1.00 64.12 100 SER A CA 1
ATOM 765 C C . SER A 1 100 ? 9.910 -5.367 2.318 1.00 64.12 100 SER A C 1
ATOM 767 O O . SER A 1 100 ? 8.896 -5.146 2.974 1.00 64.12 100 SER A O 1
ATOM 769 N N . ARG A 1 101 ? 10.812 -6.289 2.710 1.00 70.81 101 ARG A N 1
ATOM 770 C CA . ARG A 1 101 ? 10.565 -7.273 3.793 1.00 70.81 101 ARG A CA 1
ATOM 771 C C . ARG A 1 101 ? 10.234 -6.649 5.152 1.00 70.81 101 ARG A C 1
ATOM 773 O O . ARG A 1 101 ? 9.345 -7.147 5.838 1.00 70.81 101 ARG A O 1
ATOM 780 N N . SER A 1 102 ? 10.909 -5.565 5.536 1.00 76.00 102 SER A N 1
ATOM 781 C CA . SER A 1 102 ? 10.645 -4.869 6.806 1.00 76.00 102 SER A CA 1
ATOM 782 C C . SER A 1 102 ? 9.243 -4.251 6.846 1.00 76.00 102 SER A C 1
ATOM 784 O O . SER A 1 102 ? 8.628 -4.189 7.912 1.00 76.00 102 SER A O 1
ATOM 786 N N . TYR A 1 103 ? 8.692 -3.860 5.691 1.00 77.12 103 TYR A N 1
ATOM 787 C CA . TYR A 1 103 ? 7.364 -3.259 5.627 1.00 77.12 103 TYR A CA 1
ATOM 788 C C . TYR A 1 103 ? 6.248 -4.267 5.870 1.00 77.12 103 TYR A C 1
ATOM 790 O O . TYR A 1 103 ? 5.255 -3.871 6.470 1.00 77.12 103 TYR A O 1
ATOM 798 N N . TYR A 1 104 ? 6.412 -5.549 5.524 1.00 78.00 104 TYR A N 1
ATOM 799 C CA . TYR A 1 104 ? 5.396 -6.587 5.777 1.00 78.00 104 TYR A CA 1
ATOM 800 C C . TYR A 1 104 ? 5.103 -6.798 7.266 1.00 78.00 104 TYR A C 1
ATOM 802 O O . TYR A 1 104 ? 3.980 -7.141 7.637 1.00 78.00 104 TYR A O 1
ATOM 810 N N . ARG A 1 105 ? 6.086 -6.554 8.142 1.00 79.44 105 ARG A N 1
ATOM 811 C CA . ARG A 1 105 ? 5.923 -6.769 9.582 1.00 79.44 105 ARG A CA 1
ATOM 812 C C . ARG A 1 105 ? 4.830 -5.858 10.150 1.00 79.44 105 ARG A C 1
ATOM 814 O O . ARG A 1 105 ? 4.863 -4.635 9.979 1.00 79.44 105 ARG A O 1
ATOM 821 N N . GLY A 1 106 ? 3.871 -6.466 10.847 1.00 80.62 106 GLY A N 1
ATOM 822 C CA . GLY A 1 106 ? 2.749 -5.761 11.472 1.00 80.62 106 GLY A CA 1
ATOM 823 C C . GLY A 1 106 ? 1.719 -5.210 10.481 1.00 80.62 106 GLY A C 1
ATOM 824 O O . GLY A 1 106 ? 0.919 -4.358 10.859 1.00 80.62 106 GLY A O 1
ATOM 825 N N . ALA A 1 107 ? 1.743 -5.642 9.216 1.00 85.62 107 ALA A N 1
ATOM 826 C CA . ALA A 1 107 ? 0.691 -5.305 8.267 1.00 85.62 107 ALA A CA 1
ATOM 827 C C . ALA A 1 107 ? -0.613 -6.031 8.625 1.00 85.62 107 ALA A C 1
ATOM 829 O O . ALA A 1 107 ? -0.627 -7.244 8.828 1.00 85.62 107 ALA A O 1
ATOM 830 N N . ALA A 1 108 ? -1.711 -5.280 8.663 1.00 87.06 108 ALA A N 1
ATOM 831 C CA . ALA A 1 108 ? -3.062 -5.813 8.811 1.00 87.06 108 ALA A CA 1
ATOM 832 C C . ALA A 1 108 ? -3.615 -6.351 7.478 1.00 87.06 108 ALA A C 1
ATOM 834 O O . ALA A 1 108 ? -4.544 -7.150 7.455 1.00 87.06 108 ALA A O 1
ATOM 835 N N . GLY A 1 109 ? -3.055 -5.923 6.346 1.00 87.06 109 GLY A N 1
ATOM 836 C CA . GLY A 1 109 ? -3.465 -6.416 5.038 1.00 87.06 109 GLY A CA 1
ATOM 837 C C . GLY A 1 109 ? -2.541 -5.966 3.918 1.00 87.06 109 GLY A C 1
ATOM 838 O O . GLY A 1 109 ? -1.693 -5.086 4.093 1.00 87.06 109 GLY A O 1
ATOM 839 N N . ALA A 1 110 ? -2.731 -6.571 2.752 1.00 87.75 110 ALA A N 1
ATOM 840 C CA . ALA A 1 110 ? -2.014 -6.212 1.538 1.00 87.75 110 ALA A CA 1
ATOM 841 C C . ALA A 1 110 ? -2.975 -6.102 0.349 1.00 87.75 110 ALA A C 1
ATOM 843 O O . ALA A 1 110 ? -3.915 -6.885 0.205 1.00 87.75 110 ALA A O 1
ATOM 844 N N . ILE A 1 111 ? -2.719 -5.125 -0.515 1.00 89.56 111 ILE A N 1
ATOM 845 C CA . ILE A 1 111 ? -3.438 -4.909 -1.767 1.00 89.56 111 ILE A CA 1
ATOM 846 C C . ILE A 1 111 ? -2.496 -5.287 -2.905 1.00 89.56 111 ILE A C 1
ATOM 848 O O . ILE A 1 111 ? -1.450 -4.665 -3.082 1.00 89.56 111 ILE A O 1
ATOM 852 N N . LEU A 1 112 ? -2.865 -6.305 -3.674 1.00 88.75 112 LEU A N 1
ATOM 853 C CA . LEU A 1 112 ? -2.139 -6.741 -4.861 1.00 88.75 112 LEU A CA 1
ATOM 854 C C . LEU A 1 112 ? -2.702 -6.003 -6.072 1.00 88.75 112 LEU A C 1
ATOM 856 O O . LEU A 1 112 ? -3.895 -6.097 -6.357 1.00 88.75 112 LEU A O 1
ATOM 860 N N . VAL A 1 113 ? -1.844 -5.268 -6.771 1.00 89.38 113 VAL A N 1
ATOM 861 C CA . VAL A 1 113 ? -2.225 -4.399 -7.883 1.00 89.38 113 VAL A CA 1
ATOM 862 C C . VAL A 1 113 ? -1.560 -4.854 -9.170 1.00 89.38 113 VAL A C 1
ATOM 864 O O . VAL A 1 113 ? -0.331 -4.956 -9.249 1.00 89.38 113 VAL A O 1
ATOM 867 N N . TYR A 1 114 ? -2.375 -5.044 -10.200 1.00 89.44 114 TYR A N 1
ATOM 868 C CA . TYR A 1 114 ? -1.932 -5.281 -11.568 1.00 89.44 114 TYR A CA 1
ATOM 869 C C . TYR A 1 114 ? -2.707 -4.408 -12.553 1.00 89.44 114 TYR A C 1
ATOM 871 O O . TYR A 1 114 ? -3.770 -3.867 -12.232 1.00 89.44 114 TYR A O 1
ATOM 879 N N . ASP A 1 115 ? -2.149 -4.276 -13.750 1.00 87.62 115 ASP A N 1
ATOM 880 C CA . ASP A 1 115 ? -2.792 -3.577 -14.852 1.00 87.62 115 ASP A CA 1
ATOM 881 C C . ASP A 1 115 ? -3.671 -4.565 -15.626 1.00 87.62 115 ASP A C 1
ATOM 883 O O . ASP A 1 115 ? -3.185 -5.573 -16.147 1.00 87.62 115 ASP A O 1
ATOM 887 N N . ILE A 1 116 ? -4.968 -4.264 -15.714 1.00 85.88 116 ILE A N 1
ATOM 888 C CA . ILE A 1 116 ? -5.949 -5.110 -16.405 1.00 85.88 116 ILE A CA 1
ATOM 889 C C . ILE A 1 116 ? -5.651 -5.257 -17.903 1.00 85.88 116 ILE A C 1
ATOM 891 O O . ILE A 1 116 ? -6.022 -6.256 -18.513 1.00 85.88 116 ILE A O 1
ATOM 895 N N . THR A 1 117 ? -4.951 -4.286 -18.493 1.00 85.69 117 THR A N 1
ATOM 896 C CA . THR A 1 117 ? -4.557 -4.300 -19.906 1.00 85.69 117 THR A CA 1
ATOM 897 C C . THR A 1 117 ? -3.308 -5.150 -20.159 1.00 85.69 117 THR A C 1
ATOM 899 O O . THR A 1 117 ? -3.012 -5.496 -21.301 1.00 85.69 117 THR A O 1
ATOM 902 N N . SER A 1 118 ? -2.580 -5.535 -19.102 1.00 85.31 118 SER A N 1
ATOM 903 C CA . SER A 1 118 ? -1.320 -6.270 -19.194 1.00 85.31 118 SER A CA 1
ATOM 904 C C . SER A 1 118 ? -1.410 -7.622 -18.496 1.00 85.31 118 SER A C 1
ATOM 906 O O . SER A 1 118 ? -1.178 -7.756 -17.291 1.00 85.31 118 SER A O 1
ATOM 908 N N . HIS A 1 119 ? -1.647 -8.670 -19.284 1.00 87.38 119 HIS A N 1
ATOM 909 C CA . HIS A 1 119 ? -1.612 -10.052 -18.802 1.00 87.38 119 HIS A CA 1
ATOM 910 C C . HIS A 1 119 ? -0.242 -10.438 -18.208 1.00 87.38 119 HIS A C 1
ATOM 912 O O . HIS A 1 119 ? -0.162 -11.221 -17.259 1.00 87.38 119 HIS A O 1
ATOM 918 N N . THR A 1 120 ? 0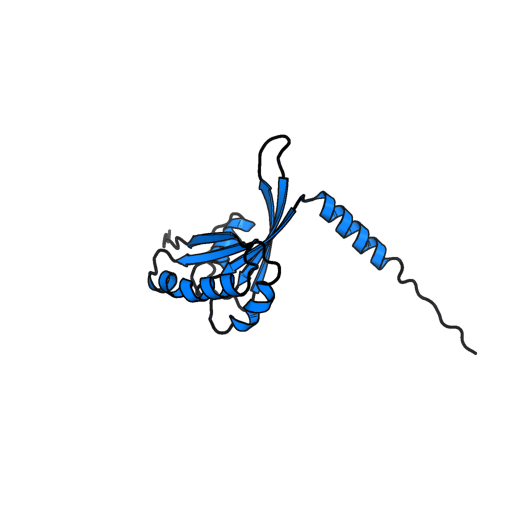.848 -9.841 -18.701 1.00 89.56 120 THR A N 1
ATOM 919 C CA . THR A 1 120 ? 2.187 -9.991 -18.112 1.00 89.56 120 THR A CA 1
ATOM 920 C C . THR A 1 120 ? 2.223 -9.471 -16.675 1.00 89.56 120 THR A C 1
ATOM 922 O O . THR A 1 120 ? 2.771 -10.141 -15.800 1.00 89.56 120 THR A O 1
ATOM 925 N N . SER A 1 121 ? 1.592 -8.323 -16.402 1.00 87.12 121 SER A N 1
ATOM 926 C CA . SER A 1 121 ? 1.505 -7.779 -15.042 1.00 87.12 121 SER A CA 1
ATOM 927 C C . SER A 1 121 ? 0.702 -8.693 -14.111 1.00 87.12 121 SER A C 1
ATOM 929 O O . SER A 1 121 ? 1.110 -8.900 -12.971 1.00 87.12 121 SER A O 1
ATOM 931 N N . PHE A 1 122 ? -0.368 -9.317 -14.616 1.00 88.31 122 PHE A N 1
ATOM 932 C CA . PHE A 1 122 ? -1.159 -10.293 -13.868 1.00 88.31 122 PHE A CA 1
ATOM 933 C C . PHE A 1 122 ? -0.331 -11.523 -13.478 1.00 88.31 122 PHE A C 1
ATOM 935 O O . PHE A 1 122 ? -0.268 -11.890 -12.304 1.00 88.31 122 PHE A O 1
ATOM 942 N N . ARG A 1 123 ? 0.385 -12.124 -14.438 1.00 89.94 123 ARG A N 1
ATOM 943 C CA . ARG A 1 123 ? 1.279 -13.264 -14.160 1.00 89.94 123 ARG A CA 1
ATOM 944 C C . ARG A 1 123 ? 2.384 -12.902 -13.171 1.00 89.94 123 ARG A C 1
ATOM 946 O O . ARG A 1 123 ? 2.746 -13.709 -12.316 1.00 89.94 123 ARG A O 1
ATOM 953 N N . ALA A 1 124 ? 2.885 -11.673 -13.250 1.00 87.69 124 ALA A N 1
ATOM 954 C CA . ALA A 1 124 ? 3.922 -11.171 -12.364 1.00 87.69 124 ALA A CA 1
ATOM 955 C C . ALA A 1 124 ? 3.434 -10.872 -10.931 1.00 87.69 124 ALA A C 1
ATOM 957 O O . ALA A 1 124 ? 4.276 -10.571 -10.088 1.00 87.69 124 ALA A O 1
ATOM 958 N N . ILE A 1 125 ? 2.134 -10.988 -10.610 1.00 87.00 125 ILE A N 1
ATOM 959 C CA . ILE A 1 125 ? 1.624 -10.871 -9.228 1.00 87.00 125 ILE A CA 1
ATOM 960 C C . ILE A 1 125 ? 2.076 -12.048 -8.360 1.00 87.00 125 ILE A C 1
ATOM 962 O O . ILE A 1 125 ? 2.326 -11.859 -7.169 1.00 87.00 125 ILE A O 1
ATOM 966 N N . GLN A 1 126 ? 2.181 -13.254 -8.928 1.00 87.19 126 GLN A N 1
ATOM 967 C CA . GLN A 1 126 ? 2.351 -14.491 -8.156 1.00 87.19 126 GLN A CA 1
ATOM 968 C C . GLN A 1 126 ? 3.495 -14.433 -7.126 1.00 87.19 126 GLN A C 1
ATOM 970 O O . GLN A 1 126 ? 3.267 -14.815 -5.976 1.00 87.19 126 GLN A O 1
ATOM 975 N N . PRO A 1 127 ? 4.696 -13.917 -7.453 1.00 85.88 127 PRO A N 1
ATOM 976 C CA . PRO A 1 127 ? 5.762 -13.832 -6.466 1.00 85.88 127 PRO A CA 1
ATOM 977 C C . PRO A 1 127 ? 5.456 -12.816 -5.352 1.00 85.88 127 PRO A C 1
ATOM 979 O O . PRO A 1 127 ? 5.790 -13.077 -4.206 1.00 85.88 127 PRO A O 1
ATOM 982 N N . PHE A 1 128 ? 4.752 -11.710 -5.640 1.00 85.25 128 PHE A N 1
ATOM 983 C CA . PHE A 1 128 ? 4.324 -10.756 -4.603 1.00 85.25 128 PHE A CA 1
ATOM 984 C C . PHE A 1 128 ? 3.295 -11.365 -3.648 1.00 85.25 128 PHE A C 1
ATOM 986 O O . PHE A 1 128 ? 3.345 -11.112 -2.449 1.00 85.25 128 PHE A O 1
ATOM 993 N N . LEU A 1 129 ? 2.373 -12.183 -4.163 1.00 83.94 129 LEU A N 1
ATOM 994 C CA . LEU A 1 129 ? 1.425 -12.923 -3.330 1.00 83.94 129 LEU A CA 1
ATOM 995 C C . LEU A 1 129 ? 2.152 -13.925 -2.423 1.00 83.94 129 LEU A C 1
ATOM 997 O O . LEU A 1 129 ? 1.814 -14.045 -1.247 1.00 83.94 129 LEU A O 1
ATOM 1001 N N . ASN A 1 130 ? 3.153 -14.626 -2.958 1.00 84.88 130 ASN A N 1
ATOM 1002 C CA . ASN A 1 130 ? 3.967 -15.558 -2.181 1.00 84.88 130 ASN A CA 1
ATOM 1003 C C . ASN A 1 130 ? 4.755 -14.828 -1.083 1.00 84.88 130 ASN A C 1
ATOM 1005 O O . ASN A 1 130 ? 4.715 -15.262 0.065 1.00 84.88 130 ASN A O 1
ATOM 1009 N N . ASP A 1 131 ? 5.391 -13.697 -1.407 1.00 81.69 131 ASP A N 1
ATOM 1010 C CA . ASP A 1 131 ? 6.094 -12.847 -0.436 1.00 81.69 131 ASP A CA 1
ATOM 1011 C C . ASP A 1 131 ? 5.141 -12.383 0.675 1.00 81.69 131 ASP A C 1
ATOM 1013 O O . ASP A 1 131 ? 5.450 -12.483 1.863 1.00 81.69 131 ASP A O 1
ATOM 1017 N N . ALA A 1 132 ? 3.944 -11.931 0.299 1.00 80.06 132 ALA A N 1
ATOM 1018 C CA . ALA A 1 132 ? 2.957 -11.448 1.250 1.00 80.06 132 ALA A CA 1
ATOM 1019 C C . ALA A 1 132 ? 2.428 -12.559 2.166 1.00 80.06 132 ALA A C 1
ATOM 1021 O O . ALA A 1 132 ? 2.247 -12.322 3.354 1.00 80.06 132 ALA A O 1
ATOM 1022 N N . ARG A 1 133 ? 2.247 -13.782 1.656 1.00 79.62 133 ARG A N 1
ATOM 1023 C CA . ARG A 1 133 ? 1.878 -14.950 2.475 1.00 79.62 133 ARG A CA 1
ATOM 1024 C C . ARG A 1 133 ? 3.008 -15.424 3.384 1.00 79.62 133 ARG A C 1
ATOM 1026 O O . ARG A 1 133 ? 2.735 -15.856 4.494 1.00 79.62 133 ARG A O 1
ATOM 1033 N N . ALA A 1 134 ? 4.253 -15.362 2.919 1.00 78.31 134 ALA A N 1
ATOM 1034 C CA . ALA A 1 134 ? 5.408 -15.797 3.698 1.00 78.31 134 ALA A CA 1
ATOM 1035 C C . ALA A 1 134 ? 5.725 -14.844 4.861 1.00 78.31 134 ALA A C 1
ATOM 1037 O O . ALA A 1 134 ? 6.256 -15.271 5.883 1.00 78.31 134 ALA A O 1
ATOM 1038 N N . LEU A 1 135 ? 5.430 -13.552 4.694 1.00 72.50 135 LEU A N 1
ATOM 1039 C CA . LEU A 1 135 ? 5.815 -12.505 5.642 1.00 72.50 135 LEU A CA 1
ATOM 1040 C C . LEU A 1 135 ? 4.654 -11.983 6.494 1.00 72.50 135 LEU A C 1
ATOM 1042 O O . LEU A 1 135 ? 4.903 -11.342 7.517 1.00 72.50 135 LEU A O 1
ATOM 1046 N N . ALA A 1 136 ? 3.406 -12.221 6.088 1.00 67.00 136 ALA A N 1
ATOM 1047 C CA . ALA A 1 136 ? 2.243 -11.844 6.875 1.00 67.00 136 ALA A CA 1
ATOM 1048 C C . ALA A 1 136 ? 1.801 -12.993 7.792 1.00 67.00 136 ALA A C 1
ATOM 1050 O O . ALA A 1 136 ? 1.832 -14.163 7.415 1.00 67.00 136 ALA A O 1
ATOM 1051 N N . SER A 1 137 ? 1.383 -12.657 9.013 1.00 61.47 137 SER A N 1
ATOM 1052 C CA . SER A 1 137 ? 0.915 -13.643 9.987 1.00 61.47 137 SER A CA 1
ATOM 1053 C C . SER A 1 137 ? -0.311 -14.405 9.444 1.00 61.47 137 SER A C 1
ATOM 1055 O O . SER A 1 137 ? -1.240 -13.755 8.952 1.00 61.47 137 SER A O 1
ATOM 1057 N N . PRO A 1 138 ? -0.378 -15.748 9.574 1.00 58.41 138 PRO A N 1
ATOM 1058 C CA . PRO A 1 138 ? -1.435 -16.576 8.973 1.00 58.41 138 PRO A CA 1
ATOM 1059 C C . PRO A 1 138 ? -2.876 -16.207 9.361 1.00 58.41 138 PRO A C 1
ATOM 1061 O O . PRO A 1 138 ? -3.809 -16.571 8.654 1.00 58.41 138 PRO A O 1
ATOM 1064 N N . SER A 1 139 ? -3.072 -15.505 10.481 1.00 55.19 139 SER A N 1
ATOM 1065 C CA . SER A 1 139 ? -4.384 -15.216 11.069 1.00 55.19 139 SER A CA 1
ATOM 1066 C C . SER A 1 139 ? -4.927 -13.806 10.810 1.00 55.19 139 SER A C 1
ATOM 1068 O O . SER A 1 139 ? -6.085 -13.555 11.131 1.00 55.19 139 SER A O 1
ATOM 1070 N N . SER A 1 140 ? -4.135 -12.874 10.265 1.00 53.25 140 SER A N 1
ATOM 1071 C CA . SER A 1 140 ? -4.509 -11.447 10.257 1.00 53.25 140 SER A CA 1
ATOM 1072 C C . SER A 1 140 ? -4.496 -10.772 8.890 1.00 53.25 140 SER A C 1
ATOM 1074 O O . SER A 1 140 ? -5.036 -9.679 8.764 1.00 53.25 140 SER A O 1
ATOM 1076 N N . ALA A 1 141 ? -3.890 -11.377 7.869 1.00 57.00 141 ALA A N 1
ATOM 1077 C CA . ALA A 1 141 ? -3.669 -10.697 6.598 1.00 57.00 141 ALA A CA 1
ATOM 1078 C C . ALA A 1 141 ? -4.825 -10.913 5.614 1.00 57.00 141 ALA A C 1
ATOM 1080 O O . ALA A 1 141 ? -4.968 -11.978 5.017 1.00 57.00 141 ALA A O 1
ATOM 1081 N N . SER A 1 142 ? -5.632 -9.872 5.410 1.00 61.03 142 SER A N 1
ATOM 1082 C CA . SER A 1 142 ? -6.586 -9.831 4.296 1.00 61.03 142 SER A CA 1
ATOM 1083 C C . SER A 1 142 ? -5.866 -9.406 3.012 1.00 61.03 142 SER A C 1
ATOM 1085 O O . SER A 1 142 ? -5.161 -8.393 3.002 1.00 61.03 142 SER A O 1
ATOM 1087 N N . PHE A 1 143 ? -6.050 -10.169 1.931 1.00 65.62 143 PHE A N 1
ATOM 1088 C CA . PHE A 1 143 ? -5.503 -9.862 0.607 1.00 65.62 143 PHE A CA 1
ATOM 1089 C C . PHE A 1 143 ? -6.619 -9.368 -0.309 1.00 65.62 143 PHE A C 1
ATOM 1091 O O . PHE A 1 143 ? -7.603 -10.073 -0.519 1.00 65.62 143 PHE A O 1
ATOM 1098 N N . LEU A 1 144 ? -6.459 -8.172 -0.870 1.00 68.19 144 LEU A N 1
ATOM 1099 C CA . LEU A 1 144 ? -7.386 -7.619 -1.856 1.00 68.19 144 LEU A CA 1
ATOM 1100 C C . LEU A 1 144 ? -6.688 -7.526 -3.212 1.0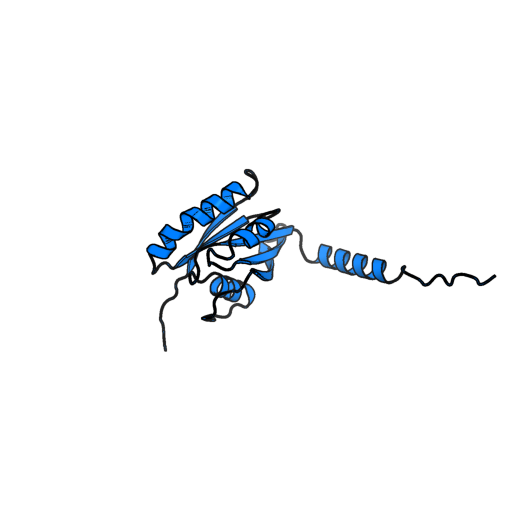0 68.19 144 LEU A C 1
ATOM 1102 O O . LEU A 1 144 ? -5.583 -6.994 -3.300 1.00 68.19 144 LEU A O 1
ATOM 1106 N N . LEU A 1 145 ? -7.333 -8.013 -4.270 1.00 66.31 145 LEU A N 1
ATOM 1107 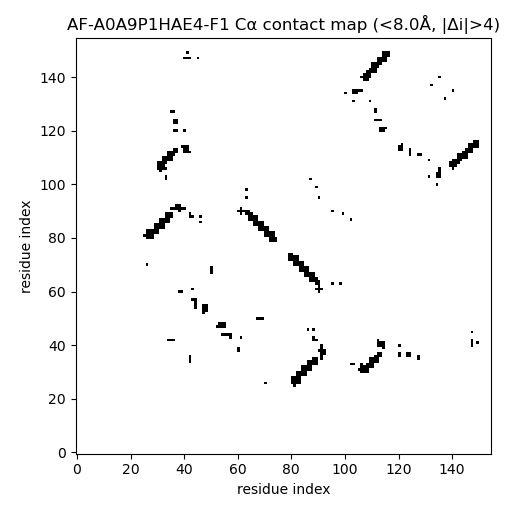C CA . LEU A 1 145 ? -6.877 -7.809 -5.642 1.00 66.31 145 LEU A CA 1
ATOM 1108 C C . LEU A 1 145 ? -7.509 -6.519 -6.178 1.00 66.31 145 LEU A C 1
ATOM 1110 O O . LEU A 1 145 ? -8.732 -6.426 -6.264 1.00 66.31 145 LEU A O 1
ATOM 1114 N N . ALA A 1 146 ? -6.690 -5.529 -6.523 1.00 68.38 146 ALA A N 1
ATOM 1115 C CA . ALA A 1 146 ? -7.143 -4.273 -7.108 1.00 68.38 146 ALA A CA 1
ATOM 1116 C C . ALA A 1 146 ? -6.627 -4.142 -8.546 1.00 68.38 146 ALA A C 1
ATOM 1118 O O . ALA A 1 146 ? -5.441 -4.314 -8.820 1.00 68.38 146 ALA A O 1
ATOM 1119 N N . THR A 1 147 ? -7.527 -3.830 -9.472 1.00 67.62 147 THR A N 1
ATOM 1120 C CA . THR A 1 147 ? -7.200 -3.609 -10.884 1.00 67.62 147 THR A CA 1
ATOM 1121 C C . THR A 1 147 ? -7.029 -2.121 -11.151 1.00 67.62 147 THR A C 1
ATOM 1123 O O . THR A 1 147 ? -7.936 -1.339 -10.859 1.00 67.62 147 THR A O 1
ATOM 1126 N N . SER A 1 148 ? -5.908 -1.723 -11.751 1.00 64.00 148 SER A N 1
ATOM 1127 C CA . SER A 1 148 ? -5.791 -0.392 -12.352 1.00 64.00 148 SER A CA 1
ATOM 1128 C C . SER A 1 148 ? -6.353 -0.452 -13.773 1.00 64.00 148 SER A C 1
ATOM 1130 O O . SER A 1 148 ? -5.803 -1.152 -14.621 1.00 64.00 148 SER A O 1
ATOM 1132 N N . LEU A 1 149 ? -7.448 0.264 -14.045 1.00 57.16 149 LEU A N 1
ATOM 1133 C CA . LEU A 1 149 ? -7.827 0.625 -15.413 1.00 57.16 149 LEU A CA 1
ATOM 1134 C C . LEU A 1 149 ? -7.018 1.863 -15.781 1.00 57.16 149 LEU A C 1
ATOM 1136 O O . LEU A 1 149 ? -7.447 2.994 -15.558 1.00 57.16 149 LEU A O 1
ATOM 1140 N N . THR A 1 150 ? -5.833 1.659 -16.343 1.00 51.84 150 THR A N 1
ATOM 1141 C CA . THR A 1 150 ? -5.111 2.738 -17.016 1.00 51.84 150 THR A CA 1
ATOM 1142 C C . THR A 1 150 ? -5.767 2.953 -18.386 1.00 51.84 150 THR A C 1
ATOM 1144 O O . THR A 1 150 ? -5.185 2.655 -19.423 1.00 51.84 150 THR A O 1
ATOM 1147 N N . SER A 1 151 ? -7.033 3.389 -18.426 1.00 44.00 151 SER A N 1
ATOM 1148 C CA . SER A 1 151 ? -7.662 3.731 -19.701 1.00 44.00 151 SER A CA 1
ATOM 1149 C C . SER A 1 151 ? -6.973 4.977 -20.250 1.00 44.00 151 SER A C 1
ATOM 1151 O O . SER A 1 151 ? -7.070 6.057 -19.665 1.00 44.00 151 SER A O 1
ATOM 1153 N N . HIS A 1 152 ? -6.288 4.817 -21.380 1.00 44.88 152 HIS A N 1
ATOM 1154 C CA . HIS A 1 152 ? -5.933 5.893 -22.298 1.00 44.88 152 HIS A CA 1
ATOM 1155 C C . HIS A 1 152 ? -7.213 6.617 -22.759 1.00 44.88 152 HIS A C 1
ATOM 1157 O O . HIS A 1 152 ? -7.698 6.399 -23.860 1.00 44.88 152 HIS A O 1
ATOM 1163 N N . GLN A 1 153 ? -7.777 7.488 -21.930 1.00 35.81 153 GLN A N 1
ATOM 1164 C CA . GLN A 1 153 ? -8.541 8.622 -22.433 1.00 35.81 153 GLN A CA 1
ATOM 1165 C C . GLN A 1 153 ? -7.611 9.825 -22.360 1.00 35.81 153 GLN A C 1
ATOM 1167 O O . GLN A 1 153 ? -7.529 10.527 -21.353 1.00 35.81 153 GLN A O 1
ATOM 1172 N N . LYS A 1 154 ? -6.837 10.000 -23.438 1.00 31.06 154 LYS A N 1
ATOM 1173 C CA . LYS A 1 154 ? -6.415 11.346 -23.826 1.00 31.06 154 LYS A CA 1
ATOM 1174 C C . LYS A 1 154 ? -7.698 12.120 -24.176 1.00 31.06 154 LYS A C 1
ATOM 1176 O O . LYS A 1 154 ? -8.548 11.518 -24.836 1.00 31.06 154 LYS A O 1
ATOM 1181 N N . PRO A 1 155 ? -7.854 13.374 -23.722 1.00 39.69 155 PRO A N 1
ATOM 1182 C CA . PRO A 1 155 ? -8.842 14.271 -24.307 1.00 39.69 155 PRO A CA 1
ATOM 1183 C C . PRO A 1 155 ? -8.557 14.497 -25.797 1.00 39.69 155 PRO A C 1
ATOM 1185 O O . PRO A 1 155 ? -7.376 14.351 -26.203 1.00 39.69 155 PRO A O 1
#

InterPro domains:
  IPR001806 Small GTPase [PF00071] (32-143)
  IPR005225 Small GTP-binding domain [TIGR00231] (29-124)
  IPR027417 P-loop containing nucleoside triphosphate hydrolase [G3DSA:3.40.50.300] (20-149)
  IPR027417 P-loop containing nucleoside triphosphate hydrolase [SSF52540] (26-144)
  IPR050209 Membrane trafficking Rab GTPases [PTHR47979] (27-141)

Secondary structure (DSSP, 8-state):
---------TTHHHHHHHHHHHHHHH-SEEEEEEEE--TTSSHHHHHHHHHH-------SPPPSEEEEEEEEEESSGGG-EEEEEEEEEE--SGGGHHHHHHHHTT-SEEEEEEETT-HHHHHTHHHHHHHHHHHS-TTT-EEEEEEE-------

Nearest PDB structures (foldseek):
  1yu9-assembly1_A  TM=9.607E-01  e=3.358E-15  Homo sapiens
  5szk-assembly1_B  TM=9.122E-01  e=1.058E-13  Homo sapiens
  8p3h-assembly1_A  TM=8.516E-01  e=2.589E-13  Homo sapiens
  1yzq-assembly1_A  TM=8.895E-01  e=2.424E-12  Homo sapiens
  8p3g-assembly1_B  TM=7.848E-01  e=3.336E-12  Homo sapiens

Organism: NCBI:txid1442378

Solvent-accessible surface area (backbone atoms only — not comparable to full-atom values): 9079 Å² total; per-residue (Å²): 143,80,82,85,84,84,76,86,70,74,70,62,61,55,52,54,51,49,53,52,55,55,52,58,73,70,35,80,42,80,40,34,35,37,41,43,31,37,59,89,17,40,56,64,35,53,49,45,28,70,71,74,74,44,93,54,89,72,85,71,78,65,77,61,67,47,82,48,76,48,75,45,77,47,74,61,79,95,64,49,39,31,34,35,36,39,38,35,40,51,30,29,47,75,92,41,52,73,73,43,58,70,64,38,60,84,37,44,24,38,35,42,27,21,26,73,91,34,67,67,36,51,65,52,30,56,65,50,53,51,51,49,59,75,52,30,60,94,88,57,54,51,77,42,83,44,73,31,80,81,72,87,72,74,132

Radius of gyration: 20.23 Å; Cα contacts (8 Å, |Δi|>4): 239; chains: 1; bounding box: 60×40×67 Å

Mean predicted aligned error: 12.02 Å